Protein AF-A0A968FQS3-F1 (afdb_monomer)

Solvent-accessible surface area (backbone atoms only — not comparable to full-atom values): 6335 Å² total; per-residue (Å²): 134,85,84,68,59,64,70,58,36,50,52,22,45,54,51,17,51,53,25,48,78,69,65,39,38,81,71,17,46,63,32,24,53,50,23,34,72,65,36,76,79,44,29,65,34,27,28,52,46,13,48,37,22,46,79,68,70,37,30,75,61,9,39,57,28,14,51,52,13,38,72,66,32,78,78,45,57,68,31,53,53,52,34,53,51,28,51,51,53,47,52,66,75,44,67,76,79,72,76,80,72,76,75,68,74,77,78,80,86,75,84,79,86,133

Sequence (114 aa):
MIRINPRHAEAHASLGWALVETRRYREALPPLEQLTRLRPENADAYYGLGWVYVELNRFPKAMKRLKQALALDPQHTGARVRLRMAEQKMKENHPPRENILIQTPDPPISESPR

Radius of gyration: 23.76 Å; Cα contacts (8 Å, |Δi|>4): 119; chains: 1; bounding box: 61×41×71 Å

Nearest PDB structures (foldseek):
  5lyn-assembly1_B  TM=9.547E-01  e=1.804E-03  Saccharomyces cerevisiae
  6fdp-assembly1_A  TM=9.486E-01  e=2.009E-03  Homo sapiens
  5lyp-assembly1_A  TM=9.464E-01  e=2.119E-03  Saccharomyces cerevisiae
  9gaw-assembly1_K  TM=8.359E-01  e=2.360E-03  Homo sapiens
  6q6g-assembly1_K  TM=8.247E-01  e=4.742E-03  Homo sapiens

Foldseek 3Di:
DPPLPVVLLVVLVVVLVVCVVVVVLVSSQVSLVVNCVSCVLALVSLLSVLSSCVSVLVLVSSLVSLVSSCVSPVPPVSSVVSNVVSVVSVCVVDDDPPDPPPPPPPDPPPDDDD

Secondary structure (DSSP, 8-state):
-----HHHHHHHHHHHHHHHHTT-HHHHHHHHHHHHHH-TT-HHHHHHHHHHHHHTT-HHHHHHHHHHHHHH-TT-HHHHHHHHHHHHHHHHSS----------PPPP------

pLDDT: mean 84.54, std 17.23, range [35.97, 97.94]

Mean predicted aligned error: 10.24 Å

Structure (mmCIF, N/CA/C/O backbone):
data_AF-A0A968FQS3-F1
#
_entry.id   AF-A0A968FQS3-F1
#
loop_
_atom_site.group_PDB
_atom_site.id
_atom_site.type_symbol
_atom_site.label_atom_id
_atom_site.label_alt_id
_atom_site.label_comp_id
_atom_site.label_asym_id
_atom_site.label_entity_id
_atom_site.label_seq_id
_atom_site.pdbx_PDB_ins_code
_atom_site.Cartn_x
_atom_site.Cartn_y
_atom_site.Cartn_z
_atom_site.occupancy
_atom_site.B_iso_or_equiv
_atom_site.auth_seq_id
_atom_site.auth_comp_id
_atom_site.auth_asym_id
_atom_site.auth_atom_id
_atom_site.pdbx_PDB_model_num
ATOM 1 N N . MET A 1 1 ? 0.414 -23.994 -14.693 1.00 35.97 1 MET A N 1
ATOM 2 C CA . MET A 1 1 ? 1.478 -23.035 -14.315 1.00 35.97 1 MET A CA 1
ATOM 3 C C . MET A 1 1 ? 1.219 -21.709 -15.014 1.00 35.97 1 MET A C 1
ATOM 5 O O . MET A 1 1 ? 1.381 -21.633 -16.225 1.00 35.97 1 MET A O 1
ATOM 9 N N . ILE A 1 2 ? 0.772 -20.680 -14.292 1.00 47.88 2 ILE A N 1
ATOM 10 C CA . ILE A 1 2 ? 0.660 -19.330 -14.862 1.00 47.88 2 ILE A CA 1
ATOM 11 C C . ILE A 1 2 ? 2.078 -18.748 -14.885 1.00 47.88 2 ILE A C 1
ATOM 13 O O . ILE A 1 2 ? 2.663 -18.500 -13.834 1.00 47.88 2 ILE A O 1
ATOM 17 N N . ARG A 1 3 ? 2.662 -18.586 -16.080 1.00 53.47 3 ARG A N 1
ATOM 18 C CA . ARG A 1 3 ? 3.954 -17.906 -16.275 1.00 53.47 3 ARG A CA 1
ATOM 19 C C . ARG A 1 3 ? 3.775 -16.422 -15.964 1.00 53.47 3 ARG A C 1
ATOM 21 O O . ARG A 1 3 ? 3.472 -15.627 -16.847 1.00 53.47 3 ARG A O 1
ATOM 28 N N . ILE A 1 4 ? 3.945 -16.045 -14.703 1.00 58.56 4 ILE A N 1
ATOM 29 C CA . ILE A 1 4 ? 4.023 -14.637 -14.320 1.00 58.56 4 ILE A CA 1
ATOM 30 C C . ILE A 1 4 ? 5.385 -14.122 -14.777 1.00 58.56 4 ILE A C 1
ATOM 32 O O . ILE A 1 4 ? 6.409 -14.550 -14.252 1.00 58.56 4 ILE A O 1
ATOM 36 N N . ASN A 1 5 ? 5.401 -13.227 -15.768 1.00 65.56 5 ASN A N 1
ATOM 37 C CA . ASN A 1 5 ? 6.635 -12.615 -16.247 1.00 65.56 5 ASN A CA 1
ATOM 38 C C . ASN A 1 5 ? 7.181 -11.657 -15.166 1.00 65.56 5 ASN A C 1
ATOM 40 O O . ASN A 1 5 ? 6.548 -10.625 -14.915 1.00 65.56 5 ASN A O 1
ATOM 44 N N . PRO A 1 6 ? 8.327 -11.960 -14.527 1.00 67.56 6 PRO A N 1
ATOM 45 C CA . PRO A 1 6 ? 8.869 -11.155 -13.432 1.00 67.56 6 PRO A CA 1
ATOM 46 C C . PRO A 1 6 ? 9.132 -9.707 -13.831 1.00 67.56 6 PRO A C 1
ATOM 48 O O . PRO A 1 6 ? 8.794 -8.795 -13.081 1.00 67.56 6 PRO A O 1
ATOM 51 N N . ARG A 1 7 ? 9.584 -9.502 -15.074 1.00 75.62 7 ARG A N 1
ATOM 52 C CA . ARG A 1 7 ? 9.892 -8.177 -15.628 1.00 75.62 7 ARG A CA 1
ATOM 53 C C . ARG A 1 7 ? 8.663 -7.271 -15.701 1.00 75.62 7 ARG A C 1
ATOM 55 O O . ARG A 1 7 ? 8.780 -6.056 -15.609 1.00 75.62 7 ARG A O 1
ATOM 62 N N . HIS A 1 8 ? 7.473 -7.855 -15.854 1.00 78.62 8 HIS A N 1
ATOM 63 C CA . HIS A 1 8 ? 6.223 -7.097 -15.887 1.00 78.62 8 HIS A CA 1
ATOM 64 C C . HIS A 1 8 ? 5.824 -6.646 -14.471 1.00 78.62 8 HIS A C 1
ATOM 66 O O . HIS A 1 8 ? 5.410 -5.506 -14.281 1.00 78.62 8 HIS A O 1
ATOM 72 N N . ALA A 1 9 ? 5.993 -7.507 -13.463 1.00 84.31 9 ALA A N 1
ATOM 73 C CA . ALA A 1 9 ? 5.737 -7.133 -12.073 1.00 84.31 9 ALA A CA 1
ATOM 74 C C . ALA A 1 9 ? 6.703 -6.033 -11.602 1.00 84.31 9 ALA A C 1
ATOM 76 O O . ALA A 1 9 ? 6.266 -5.052 -11.010 1.00 84.31 9 ALA A O 1
ATOM 77 N N . GLU A 1 10 ? 7.990 -6.157 -11.925 1.00 87.19 10 GLU A N 1
ATOM 78 C CA . GLU A 1 10 ? 9.013 -5.157 -11.592 1.00 87.19 10 GLU A CA 1
ATOM 79 C C . GLU A 1 10 ? 8.711 -3.792 -12.222 1.00 87.19 10 GLU A C 1
ATOM 81 O O . GLU A 1 10 ? 8.746 -2.784 -11.524 1.00 87.19 10 GLU A O 1
ATOM 86 N N . ALA A 1 11 ? 8.314 -3.752 -13.499 1.00 88.75 11 ALA A N 1
ATOM 87 C CA . ALA A 1 11 ? 7.946 -2.501 -14.165 1.00 88.75 11 ALA A CA 1
ATOM 88 C C . ALA A 1 11 ? 6.757 -1.795 -13.486 1.00 88.75 11 ALA A C 1
ATOM 90 O O . ALA A 1 11 ? 6.800 -0.583 -13.265 1.00 88.75 11 ALA A O 1
ATOM 91 N N . HIS A 1 12 ? 5.713 -2.545 -13.109 1.00 89.81 12 HIS A N 1
ATOM 92 C CA . HIS A 1 12 ? 4.576 -1.990 -12.360 1.00 89.81 12 HIS A CA 1
ATOM 93 C C . HIS A 1 12 ? 4.967 -1.534 -10.958 1.00 89.81 12 HIS A C 1
ATOM 95 O O . HIS A 1 12 ? 4.467 -0.510 -10.499 1.00 89.81 12 HIS A O 1
ATOM 101 N N . ALA A 1 13 ? 5.870 -2.252 -10.288 1.00 89.81 13 ALA A N 1
ATOM 102 C CA . ALA A 1 13 ? 6.390 -1.839 -8.991 1.00 89.81 13 ALA A CA 1
ATOM 103 C C . ALA A 1 13 ? 7.147 -0.514 -9.100 1.00 89.81 13 ALA A C 1
ATOM 105 O O . ALA A 1 13 ? 6.797 0.436 -8.404 1.00 89.81 13 ALA A O 1
ATOM 106 N N . SER A 1 14 ? 8.120 -0.415 -10.009 1.00 92.75 14 SER A N 1
ATOM 107 C CA . SER A 1 14 ? 8.888 0.814 -10.218 1.00 92.75 14 SER A CA 1
ATOM 108 C C . SER A 1 14 ? 7.988 1.994 -10.583 1.00 92.75 14 SER A C 1
ATOM 110 O O . SER A 1 14 ? 8.130 3.067 -10.001 1.00 92.75 14 SER A O 1
ATOM 112 N N . LEU A 1 15 ? 7.021 1.796 -11.486 1.00 92.88 15 LEU A N 1
ATOM 113 C CA . LEU A 1 15 ? 6.079 2.850 -11.865 1.00 92.88 15 LEU A CA 1
ATOM 114 C C . LEU A 1 15 ? 5.183 3.264 -10.692 1.00 92.88 15 LEU A C 1
ATOM 116 O O . LEU A 1 15 ? 5.016 4.454 -10.435 1.00 92.88 15 LEU A O 1
ATOM 120 N N . GLY A 1 16 ? 4.620 2.294 -9.971 1.00 93.56 16 GLY A N 1
ATOM 121 C CA . GLY A 1 16 ? 3.773 2.547 -8.810 1.00 93.56 16 GLY A CA 1
ATOM 122 C C . GLY A 1 16 ? 4.504 3.342 -7.732 1.00 93.56 16 GLY A C 1
ATOM 123 O O . GLY A 1 16 ? 3.988 4.360 -7.277 1.00 93.56 16 GLY A O 1
ATOM 124 N N . TRP A 1 17 ? 5.723 2.931 -7.376 1.00 93.50 17 TRP A N 1
ATOM 125 C CA . TRP A 1 17 ? 6.543 3.622 -6.379 1.00 93.50 17 TRP A CA 1
ATOM 126 C C . TRP A 1 17 ? 6.967 5.019 -6.832 1.00 93.50 17 TRP A C 1
ATOM 128 O O . TRP A 1 17 ? 6.790 5.968 -6.073 1.00 93.50 17 TRP A O 1
ATOM 138 N N . ALA A 1 18 ? 7.400 5.189 -8.083 1.00 95.44 18 ALA A N 1
ATOM 139 C CA . ALA A 1 18 ? 7.738 6.509 -8.617 1.00 95.44 18 ALA A CA 1
ATOM 140 C C . ALA A 1 18 ? 6.532 7.470 -8.602 1.00 95.44 18 ALA A C 1
ATOM 142 O O . ALA A 1 18 ? 6.658 8.655 -8.284 1.00 95.44 18 ALA A O 1
ATOM 143 N N . LEU A 1 19 ? 5.330 6.970 -8.906 1.00 95.31 19 LEU A N 1
ATOM 144 C CA . LEU A 1 19 ? 4.100 7.763 -8.830 1.00 95.31 19 LEU A CA 1
ATOM 145 C C . LEU A 1 19 ? 3.730 8.118 -7.385 1.00 95.31 19 LEU A C 1
ATOM 147 O O . LEU A 1 19 ? 3.239 9.216 -7.133 1.00 95.31 19 LEU A O 1
ATOM 151 N N . VAL A 1 20 ? 3.996 7.230 -6.428 1.00 93.50 20 VAL A N 1
ATOM 152 C CA . VAL A 1 20 ? 3.835 7.523 -4.997 1.00 93.50 20 VAL A CA 1
ATOM 153 C C . VAL A 1 20 ? 4.813 8.605 -4.538 1.00 93.50 20 VAL A C 1
ATOM 155 O O . VAL A 1 20 ? 4.387 9.567 -3.901 1.00 93.50 20 VAL A O 1
ATOM 158 N N . GLU A 1 21 ? 6.092 8.495 -4.895 1.00 93.19 21 GLU A N 1
ATOM 159 C CA . GLU A 1 21 ? 7.132 9.472 -4.537 1.00 93.19 21 GLU A CA 1
ATOM 160 C C . GLU A 1 21 ? 6.856 10.856 -5.136 1.00 93.19 21 GLU A C 1
ATOM 162 O O . GLU A 1 21 ? 7.047 11.880 -4.480 1.00 93.19 21 GLU A O 1
ATOM 167 N N . THR A 1 22 ? 6.306 10.892 -6.351 1.00 95.50 22 THR A N 1
ATOM 168 C CA . THR A 1 22 ? 5.863 12.130 -7.015 1.00 95.50 22 THR A CA 1
ATOM 169 C C . THR A 1 22 ? 4.466 12.591 -6.585 1.00 95.50 22 THR A C 1
ATOM 171 O O . THR A 1 22 ? 3.921 13.531 -7.163 1.00 95.50 22 THR A O 1
ATOM 174 N N . ARG A 1 23 ? 3.873 11.961 -5.559 1.00 94.81 23 ARG A N 1
ATOM 175 C CA . ARG A 1 23 ? 2.542 12.267 -4.996 1.00 94.81 23 ARG A CA 1
ATOM 176 C C . ARG A 1 23 ? 1.381 12.162 -5.992 1.00 94.81 23 ARG A C 1
ATOM 178 O O . ARG A 1 23 ? 0.281 12.664 -5.750 1.00 94.81 23 ARG A O 1
ATOM 185 N N . ARG A 1 24 ? 1.577 11.454 -7.102 1.00 96.62 24 ARG A N 1
ATOM 186 C CA . ARG A 1 24 ? 0.568 11.167 -8.134 1.00 96.62 24 ARG A CA 1
ATOM 187 C C . ARG A 1 24 ? -0.273 9.956 -7.735 1.00 96.62 24 ARG A C 1
ATOM 189 O O . ARG A 1 24 ? -0.382 8.959 -8.445 1.00 96.62 24 ARG A O 1
ATOM 196 N N . TYR A 1 25 ? -0.906 10.043 -6.569 1.00 95.12 25 TYR A N 1
ATOM 197 C CA . TYR A 1 25 ? -1.543 8.908 -5.897 1.00 95.12 25 TYR A CA 1
ATOM 198 C C . TYR A 1 25 ? -2.675 8.253 -6.701 1.00 95.12 25 TYR A C 1
ATOM 200 O O . TYR A 1 25 ? -2.814 7.033 -6.696 1.00 95.12 25 TYR A O 1
ATOM 208 N N . ARG A 1 26 ? -3.483 9.033 -7.432 1.00 95.00 26 ARG A N 1
ATOM 209 C CA . ARG A 1 26 ? -4.548 8.464 -8.282 1.00 95.00 26 ARG A CA 1
ATOM 210 C C . ARG A 1 26 ? -3.984 7.611 -9.416 1.00 95.00 26 ARG A C 1
ATOM 212 O O . ARG A 1 26 ? -4.570 6.589 -9.753 1.00 95.00 26 ARG A O 1
ATOM 219 N N . GLU A 1 27 ? -2.851 8.023 -9.969 1.00 95.00 27 GLU A N 1
ATOM 220 C CA . GLU A 1 27 ? -2.180 7.339 -11.075 1.00 95.00 27 GLU A CA 1
ATOM 221 C C . GLU A 1 27 ? -1.342 6.157 -10.583 1.00 95.00 27 GLU A C 1
ATOM 223 O O . GLU A 1 27 ? -1.132 5.209 -11.331 1.00 95.00 27 GLU A O 1
ATOM 228 N N . ALA A 1 28 ? -0.924 6.169 -9.314 1.00 96.25 28 ALA A N 1
ATOM 229 C CA . ALA A 1 28 ? -0.248 5.045 -8.672 1.00 96.25 28 ALA A CA 1
ATOM 230 C C . ALA A 1 28 ? -1.171 3.835 -8.426 1.00 96.25 28 ALA A C 1
ATOM 232 O O . ALA A 1 28 ? -0.684 2.715 -8.280 1.00 96.25 28 ALA A O 1
ATOM 233 N N . LEU A 1 29 ? -2.498 4.027 -8.386 1.00 95.38 29 LEU A N 1
ATOM 234 C CA . LEU A 1 29 ? -3.450 2.943 -8.116 1.00 95.38 29 LEU A CA 1
ATOM 235 C C . LEU A 1 29 ? -3.397 1.817 -9.168 1.00 95.38 29 LEU A C 1
ATOM 237 O O . LEU A 1 29 ? -3.148 0.682 -8.764 1.00 95.38 29 LEU A O 1
ATOM 241 N N . PRO A 1 30 ? -3.576 2.067 -10.485 1.00 95.50 30 PRO A N 1
ATOM 242 C CA . PRO A 1 30 ? -3.534 1.006 -11.493 1.00 95.50 30 PRO A CA 1
ATOM 243 C C . PRO A 1 30 ? -2.260 0.138 -11.490 1.00 95.50 30 PRO A C 1
ATOM 245 O O . PRO A 1 30 ? -2.403 -1.087 -11.468 1.00 95.50 30 PRO A O 1
ATOM 248 N N . PRO A 1 31 ? -1.027 0.694 -11.479 1.00 93.69 31 PRO A N 1
ATOM 249 C CA . PRO A 1 31 ? 0.181 -0.131 -11.482 1.00 93.69 31 PRO A CA 1
ATOM 250 C C . PRO A 1 31 ? 0.336 -0.941 -10.191 1.00 93.69 31 PRO A C 1
ATOM 252 O O . PRO A 1 31 ? 0.687 -2.118 -10.247 1.00 93.69 31 PRO A O 1
ATOM 255 N N . LEU A 1 32 ? -0.003 -0.377 -9.027 1.00 94.75 32 LEU A N 1
ATOM 256 C CA . LEU A 1 32 ? 0.046 -1.120 -7.764 1.00 94.75 32 LEU A CA 1
ATOM 257 C C . LEU A 1 32 ? -1.041 -2.206 -7.684 1.00 94.75 32 LEU A C 1
ATOM 259 O O . LEU A 1 32 ? -0.790 -3.297 -7.173 1.00 94.75 32 LEU A O 1
ATOM 263 N N . GLU A 1 33 ? -2.237 -1.967 -8.230 1.00 95.00 33 GLU A N 1
ATOM 264 C CA . GLU A 1 33 ? -3.281 -2.994 -8.332 1.00 95.00 33 GLU A CA 1
ATOM 265 C C . GLU A 1 33 ? -2.835 -4.137 -9.244 1.00 95.00 33 GLU A C 1
ATOM 267 O O . GLU A 1 33 ? -2.985 -5.309 -8.884 1.00 95.00 33 GLU A O 1
ATOM 272 N N . GLN A 1 34 ? -2.227 -3.816 -10.386 1.00 93.44 34 GLN A N 1
ATOM 273 C CA . GLN A 1 34 ? -1.678 -4.825 -11.283 1.00 93.44 34 GLN A CA 1
ATOM 274 C C . GLN A 1 34 ? -0.530 -5.597 -10.626 1.00 93.44 34 GLN A C 1
ATOM 276 O O . GLN A 1 34 ? -0.476 -6.823 -10.746 1.00 93.44 34 GLN A O 1
ATOM 281 N N . LEU A 1 35 ? 0.327 -4.921 -9.856 1.00 92.50 35 LEU A N 1
ATOM 282 C CA . LEU A 1 35 ? 1.365 -5.573 -9.066 1.00 92.50 35 LEU A CA 1
ATOM 283 C C . LEU A 1 35 ? 0.773 -6.590 -8.084 1.00 92.50 35 LEU A C 1
ATOM 285 O O . LEU A 1 35 ? 1.255 -7.717 -8.049 1.00 92.50 35 LEU A O 1
ATOM 289 N N . THR A 1 36 ? -0.306 -6.266 -7.362 1.00 93.38 36 THR A N 1
ATOM 290 C CA . THR A 1 36 ? -0.944 -7.251 -6.461 1.00 93.38 36 THR A CA 1
ATOM 291 C C . THR A 1 36 ? -1.551 -8.449 -7.194 1.00 93.38 36 THR A C 1
ATOM 293 O O . THR A 1 36 ? -1.605 -9.540 -6.635 1.00 93.38 36 THR A O 1
ATOM 296 N N . ARG A 1 37 ? -1.975 -8.294 -8.457 1.00 91.94 37 ARG A N 1
ATOM 297 C CA . ARG A 1 37 ? -2.466 -9.419 -9.277 1.00 91.94 37 ARG A CA 1
ATOM 298 C C . ARG A 1 37 ? -1.326 -10.303 -9.773 1.00 91.94 37 ARG A C 1
ATOM 300 O O . ARG A 1 37 ? -1.470 -11.519 -9.826 1.00 91.94 37 ARG A O 1
ATOM 307 N N . LEU A 1 38 ? -0.201 -9.692 -10.143 1.00 90.19 38 LEU A N 1
ATOM 308 C CA . LEU A 1 38 ? 0.998 -10.398 -10.598 1.00 90.19 38 LEU A CA 1
ATOM 309 C C . LEU A 1 38 ? 1.772 -11.025 -9.431 1.00 90.19 38 LEU A C 1
ATOM 311 O O . LEU A 1 38 ? 2.455 -12.030 -9.601 1.00 90.19 38 LEU A O 1
ATOM 315 N N . ARG A 1 39 ? 1.702 -10.430 -8.243 1.00 91.06 39 ARG A N 1
ATOM 316 C CA . ARG A 1 39 ? 2.418 -10.861 -7.041 1.00 91.06 39 ARG A CA 1
ATOM 317 C C . ARG A 1 39 ? 1.463 -10.848 -5.842 1.00 91.06 39 ARG A C 1
ATOM 319 O O . ARG A 1 39 ? 1.576 -9.976 -4.983 1.00 91.06 39 ARG A O 1
ATOM 326 N N . PRO A 1 40 ? 0.530 -11.813 -5.765 1.00 92.31 40 PRO A N 1
ATOM 327 C CA . PRO A 1 40 ? -0.472 -11.853 -4.700 1.00 92.31 40 PRO A CA 1
ATOM 328 C C . PRO A 1 40 ? 0.111 -12.105 -3.305 1.00 92.31 40 PRO A C 1
ATOM 330 O O . PRO A 1 40 ? -0.576 -11.835 -2.326 1.00 92.31 40 PRO A O 1
ATOM 333 N N . GLU A 1 41 ? 1.357 -12.576 -3.215 1.00 93.62 41 GLU A N 1
ATOM 334 C CA . GLU A 1 41 ? 2.090 -12.844 -1.968 1.00 93.62 41 GLU A CA 1
ATOM 335 C C . GLU A 1 41 ? 3.088 -11.729 -1.607 1.00 93.62 41 GLU A C 1
ATOM 337 O O . GLU A 1 41 ? 3.820 -11.834 -0.629 1.00 93.62 41 GLU A O 1
ATOM 342 N N . ASN A 1 42 ? 3.138 -10.638 -2.380 1.00 92.69 42 ASN A N 1
ATOM 343 C CA . ASN A 1 42 ? 4.045 -9.528 -2.106 1.00 92.69 42 ASN A CA 1
ATOM 344 C C . ASN A 1 42 ? 3.399 -8.531 -1.129 1.00 92.69 42 ASN A C 1
ATOM 346 O O . ASN A 1 42 ? 2.493 -7.782 -1.504 1.00 92.69 42 ASN A O 1
ATOM 350 N N . ALA A 1 43 ? 3.889 -8.504 0.113 1.00 95.81 43 ALA A N 1
ATOM 351 C CA . ALA A 1 43 ? 3.412 -7.600 1.158 1.00 95.81 43 ALA A CA 1
ATOM 352 C C . ALA A 1 43 ? 3.599 -6.111 0.798 1.00 95.81 43 ALA A C 1
ATOM 354 O O . ALA A 1 43 ? 2.677 -5.316 1.012 1.00 95.81 43 ALA A O 1
ATOM 355 N N . ASP A 1 44 ? 4.728 -5.744 0.180 1.00 94.31 44 ASP A N 1
ATOM 356 C CA . ASP A 1 44 ? 5.040 -4.366 -0.230 1.00 94.31 44 ASP A CA 1
ATOM 357 C C . ASP A 1 44 ? 4.025 -3.818 -1.240 1.00 94.31 44 ASP A C 1
ATOM 359 O O . ASP A 1 44 ? 3.668 -2.640 -1.198 1.00 94.31 44 ASP A O 1
ATOM 363 N N . ALA A 1 45 ? 3.500 -4.668 -2.126 1.00 94.50 45 ALA A N 1
ATOM 364 C CA . ALA A 1 45 ? 2.481 -4.278 -3.099 1.00 94.50 45 ALA A CA 1
ATOM 365 C C . ALA A 1 45 ? 1.175 -3.843 -2.412 1.00 94.50 45 ALA A C 1
ATOM 367 O O . ALA A 1 45 ? 0.593 -2.802 -2.740 1.00 94.50 45 ALA A O 1
ATOM 368 N N . TYR A 1 46 ? 0.727 -4.604 -1.409 1.00 97.69 46 TYR A N 1
ATOM 369 C CA . TYR A 1 46 ? -0.444 -4.233 -0.611 1.00 97.69 46 TYR A CA 1
ATOM 370 C C . TYR A 1 46 ? -0.169 -3.028 0.290 1.00 97.69 46 TYR A C 1
ATOM 372 O O . TYR A 1 46 ? -1.059 -2.194 0.476 1.00 97.69 46 TYR A O 1
ATOM 380 N N . TYR A 1 47 ? 1.050 -2.900 0.816 1.00 97.69 47 TYR A N 1
ATOM 381 C CA . TYR A 1 47 ? 1.484 -1.725 1.568 1.00 97.69 47 TYR A CA 1
ATOM 382 C C . TYR A 1 47 ? 1.473 -0.456 0.706 1.00 97.69 47 TYR A C 1
ATOM 384 O O . TYR A 1 47 ? 0.954 0.568 1.157 1.00 97.69 47 TYR A O 1
ATOM 392 N N . GLY A 1 48 ? 1.955 -0.526 -0.538 1.00 95.81 48 GLY A N 1
ATOM 393 C CA . GLY A 1 48 ? 1.903 0.566 -1.511 1.00 95.81 48 GLY A CA 1
ATOM 394 C C . GLY A 1 48 ? 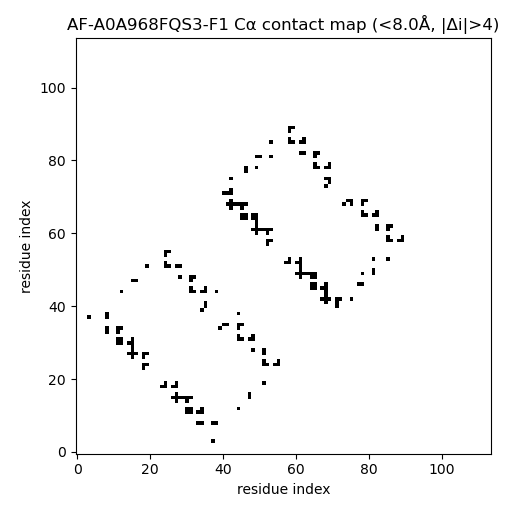0.468 1.010 -1.794 1.00 95.81 48 GLY A C 1
ATOM 395 O O . GLY A 1 48 ? 0.154 2.195 -1.673 1.00 95.81 48 GLY A O 1
ATOM 396 N N . LEU A 1 49 ? -0.448 0.070 -2.068 1.00 97.06 49 LEU A N 1
ATOM 397 C CA . LEU A 1 49 ? -1.877 0.396 -2.204 1.00 97.06 49 LEU A CA 1
ATOM 398 C C . LEU A 1 49 ? -2.449 1.014 -0.927 1.00 97.06 49 LEU A C 1
ATOM 400 O O . LEU A 1 49 ? -3.201 1.986 -0.983 1.00 97.06 49 LEU A O 1
ATOM 404 N N . GLY A 1 50 ? -2.098 0.446 0.226 1.00 97.25 50 GLY A N 1
ATOM 405 C CA . GLY A 1 50 ? -2.482 0.949 1.536 1.00 97.25 50 GLY A CA 1
ATOM 406 C C . GLY A 1 50 ? -2.087 2.408 1.730 1.00 97.25 50 GLY A C 1
ATOM 407 O O . GLY A 1 50 ? -2.929 3.220 2.104 1.00 97.25 50 GLY A O 1
ATOM 408 N N . TRP A 1 51 ? -0.840 2.747 1.406 1.00 96.56 51 TRP A N 1
ATOM 409 C CA . TRP A 1 51 ? -0.329 4.116 1.439 1.00 96.56 51 TRP A CA 1
ATOM 410 C C . TRP A 1 51 ? -1.121 5.048 0.546 1.00 96.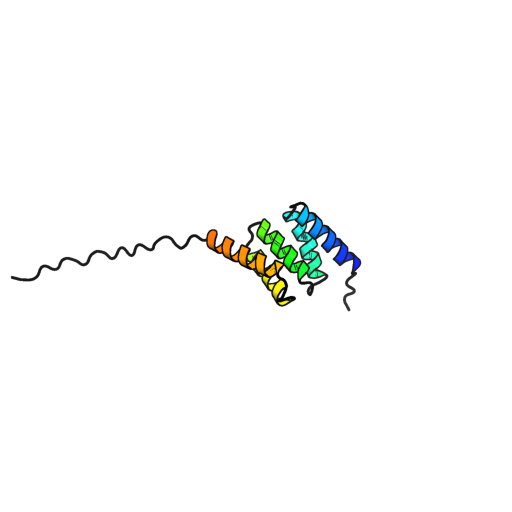56 51 TRP A C 1
ATOM 41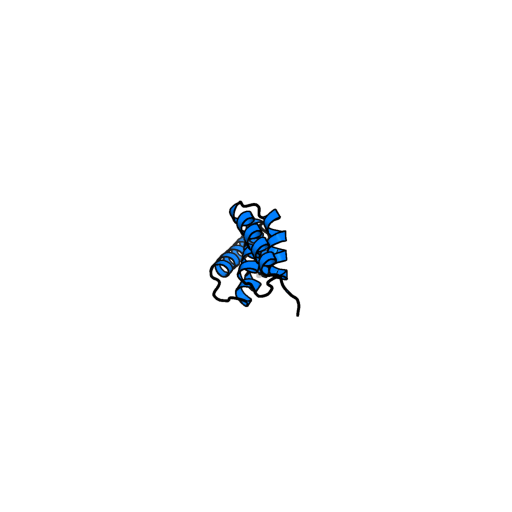2 O O . TRP A 1 51 ? -1.652 6.047 1.021 1.00 96.56 51 TRP A O 1
ATOM 422 N N . VAL A 1 52 ? -1.248 4.694 -0.729 1.00 97.19 52 VAL A N 1
ATOM 423 C CA . VAL A 1 52 ? -1.959 5.508 -1.711 1.00 97.19 52 VAL A CA 1
ATOM 424 C C . VAL A 1 52 ? -3.385 5.789 -1.245 1.00 97.19 52 VAL A C 1
ATOM 426 O O . VAL A 1 52 ? -3.867 6.913 -1.352 1.00 97.19 52 VAL A O 1
ATOM 429 N N . TYR A 1 53 ? -4.063 4.800 -0.661 1.00 97.06 53 TYR A N 1
ATOM 430 C CA . TYR A 1 53 ? -5.393 5.011 -0.101 1.00 97.06 53 TYR A CA 1
ATOM 431 C C . TYR A 1 53 ? -5.409 5.911 1.144 1.00 97.06 53 TYR A C 1
ATOM 433 O O . TYR A 1 53 ? -6.392 6.634 1.305 1.00 97.06 53 TYR A O 1
ATOM 441 N N . VAL A 1 54 ? -4.373 5.903 1.995 1.00 95.00 54 VAL A N 1
ATOM 442 C CA . VAL A 1 54 ? -4.239 6.871 3.106 1.00 95.00 54 VAL A CA 1
ATOM 443 C C . VAL A 1 54 ? -4.135 8.289 2.556 1.00 95.00 54 VAL A C 1
ATOM 445 O O . VAL A 1 54 ? -4.903 9.151 2.970 1.00 95.00 54 VAL A O 1
ATOM 448 N N . GLU A 1 55 ? -3.262 8.513 1.576 1.00 94.75 55 GLU A N 1
ATOM 449 C CA . GLU A 1 55 ? -3.043 9.836 0.970 1.00 94.75 55 GLU A CA 1
ATOM 450 C C . GLU A 1 55 ? -4.282 10.351 0.221 1.00 94.75 55 GLU A C 1
ATOM 452 O O . GLU A 1 55 ? -4.542 11.549 0.154 1.00 94.75 55 GLU A O 1
ATOM 457 N N . LEU A 1 56 ? -5.099 9.437 -0.310 1.00 94.44 56 LEU A N 1
ATOM 458 C CA . LEU A 1 56 ? -6.387 9.752 -0.932 1.00 94.44 56 LEU A CA 1
ATOM 459 C C . LEU A 1 56 ? -7.545 9.878 0.077 1.00 94.44 56 LEU A C 1
ATOM 461 O O . LEU A 1 56 ? -8.699 9.952 -0.351 1.00 94.44 56 LEU A O 1
ATOM 465 N N . ASN A 1 57 ? -7.275 9.859 1.389 1.00 94.06 57 ASN A N 1
ATOM 466 C CA . ASN A 1 57 ? -8.267 9.881 2.475 1.00 94.06 57 ASN A CA 1
ATOM 467 C C . ASN A 1 57 ? -9.314 8.750 2.404 1.00 94.06 57 ASN A C 1
ATOM 469 O O . ASN A 1 57 ? -10.421 8.847 2.934 1.00 94.06 57 ASN A O 1
ATOM 473 N N . ARG A 1 58 ? -8.982 7.632 1.751 1.00 95.06 58 ARG A N 1
ATOM 474 C CA . ARG A 1 58 ? -9.842 6.444 1.618 1.00 95.06 58 ARG A CA 1
ATOM 475 C C . ARG A 1 58 ? -9.503 5.424 2.703 1.00 95.06 58 ARG A C 1
ATOM 477 O O . ARG A 1 58 ? -9.164 4.276 2.404 1.00 95.06 58 ARG A O 1
ATOM 484 N N . PHE A 1 59 ? -9.621 5.838 3.964 1.00 94.06 59 PHE A N 1
ATOM 485 C CA . PHE A 1 59 ? -9.178 5.063 5.130 1.00 94.06 59 PHE A CA 1
ATOM 486 C C . PHE A 1 59 ? -9.724 3.623 5.190 1.00 94.06 59 PHE A C 1
ATOM 488 O O . PHE A 1 59 ? -8.918 2.717 5.396 1.00 94.06 59 PHE A O 1
ATOM 495 N N . PRO A 1 60 ? -11.011 3.332 4.897 1.00 94.12 60 PRO A N 1
ATOM 496 C CA . PRO A 1 60 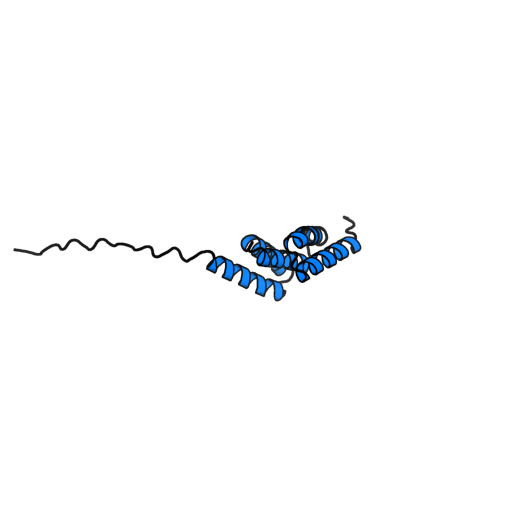? -11.503 1.949 4.918 1.00 94.12 60 PRO A CA 1
ATOM 497 C C . PRO A 1 60 ? -10.786 1.032 3.914 1.00 94.12 60 PRO A C 1
ATOM 499 O O . PRO A 1 60 ? -10.463 -0.119 4.216 1.00 94.12 60 PRO A O 1
ATOM 502 N N . LYS A 1 61 ? -10.488 1.550 2.713 1.00 94.94 61 LYS A N 1
ATOM 503 C CA . LYS A 1 61 ? -9.744 0.808 1.685 1.00 94.94 61 LYS A CA 1
ATOM 504 C C . LYS A 1 61 ? -8.276 0.661 2.074 1.00 94.94 61 LYS A C 1
ATOM 506 O O . LYS A 1 61 ? -7.732 -0.432 1.920 1.00 94.94 61 LYS A O 1
ATOM 511 N N . ALA A 1 62 ? -7.671 1.716 2.624 1.00 96.75 62 ALA A N 1
ATOM 512 C CA . ALA A 1 62 ? -6.305 1.681 3.136 1.00 96.75 62 ALA A CA 1
ATOM 513 C C . ALA A 1 62 ? -6.135 0.583 4.186 1.00 96.75 62 ALA A C 1
ATOM 515 O O . ALA A 1 62 ? -5.300 -0.302 4.018 1.00 96.75 62 ALA A O 1
ATOM 516 N N . MET A 1 63 ? -6.991 0.574 5.212 1.00 97.12 63 MET A N 1
ATOM 517 C CA . MET A 1 63 ? -6.955 -0.421 6.282 1.00 97.12 63 MET A CA 1
ATOM 518 C C . MET A 1 63 ? -7.066 -1.846 5.739 1.00 97.12 63 MET A C 1
ATOM 520 O O . MET A 1 63 ? -6.306 -2.715 6.157 1.00 97.12 63 MET A O 1
ATOM 524 N N . LYS A 1 64 ? -7.967 -2.093 4.776 1.00 97.50 64 LYS A N 1
ATOM 525 C CA . LYS A 1 64 ? -8.102 -3.416 4.150 1.00 97.50 64 LYS A CA 1
ATOM 526 C C . LYS A 1 64 ? -6.791 -3.869 3.504 1.00 97.50 64 LYS A C 1
ATOM 528 O O . LYS A 1 64 ? -6.371 -4.997 3.735 1.00 97.50 64 LYS A O 1
ATOM 533 N N . ARG A 1 65 ? -6.133 -3.004 2.725 1.00 97.56 65 ARG A N 1
ATOM 534 C CA . ARG A 1 65 ? -4.870 -3.347 2.045 1.00 97.56 65 ARG A CA 1
ATOM 535 C C . ARG A 1 65 ? -3.702 -3.481 3.020 1.00 97.56 65 ARG A C 1
ATOM 537 O O . ARG A 1 65 ? -2.944 -4.435 2.922 1.00 97.56 65 ARG A O 1
ATOM 544 N N . LEU A 1 66 ? -3.609 -2.611 4.022 1.00 97.81 66 LEU A N 1
ATOM 545 C CA . LEU A 1 66 ? -2.561 -2.677 5.046 1.00 97.81 66 LEU A CA 1
ATOM 546 C C . LEU A 1 66 ? -2.681 -3.935 5.916 1.00 97.81 66 LEU A C 1
ATOM 548 O O . LEU A 1 66 ? -1.670 -4.544 6.248 1.00 97.81 66 LEU A O 1
ATOM 552 N N . LYS A 1 67 ? -3.906 -4.380 6.222 1.00 97.94 67 LYS A N 1
ATOM 553 C CA . LYS A 1 67 ? -4.138 -5.669 6.892 1.00 97.94 67 LYS A CA 1
ATOM 554 C C . LYS A 1 67 ? -3.720 -6.857 6.024 1.00 97.94 67 LYS A C 1
ATOM 556 O O . LYS A 1 67 ? -3.185 -7.814 6.563 1.00 97.94 67 LYS A O 1
ATOM 561 N N . GLN A 1 68 ? -3.914 -6.794 4.702 1.00 97.19 68 GLN A N 1
ATOM 562 C CA . GLN A 1 68 ? -3.391 -7.822 3.790 1.00 97.19 68 GLN A CA 1
ATOM 563 C C . GLN A 1 68 ? -1.858 -7.846 3.787 1.00 97.19 68 GLN A C 1
ATOM 565 O O . GLN A 1 68 ? -1.280 -8.923 3.865 1.00 97.19 68 GLN A O 1
ATOM 570 N N . ALA A 1 69 ? -1.206 -6.678 3.771 1.00 97.69 69 ALA A N 1
ATOM 571 C CA . ALA A 1 69 ? 0.250 -6.594 3.884 1.00 97.69 69 ALA A CA 1
ATOM 572 C C . ALA A 1 69 ? 0.751 -7.238 5.188 1.00 97.69 69 ALA A C 1
ATOM 574 O O . ALA A 1 69 ? 1.656 -8.058 5.144 1.00 97.69 69 ALA A O 1
ATOM 575 N N . LEU A 1 70 ? 0.107 -6.943 6.323 1.00 97.69 70 LEU A N 1
ATOM 576 C CA . LEU A 1 70 ? 0.456 -7.522 7.628 1.00 97.69 70 LEU A CA 1
ATOM 577 C C . LEU A 1 70 ? 0.105 -9.009 7.769 1.00 97.69 70 LEU A C 1
ATOM 579 O O . LEU A 1 70 ? 0.688 -9.693 8.601 1.00 97.69 70 LEU A O 1
ATOM 583 N N . ALA A 1 71 ? -0.852 -9.516 6.992 1.00 97.75 71 ALA A N 1
ATOM 584 C CA . ALA A 1 71 ? -1.143 -10.945 6.949 1.00 97.75 71 ALA A CA 1
ATOM 585 C C . ALA A 1 71 ? -0.045 -11.729 6.210 1.00 97.75 71 ALA A C 1
ATOM 587 O O . ALA A 1 71 ? 0.197 -12.884 6.543 1.00 97.75 71 ALA A O 1
ATOM 588 N N . LEU A 1 72 ? 0.605 -11.100 5.224 1.00 96.81 72 LEU A N 1
ATOM 589 C CA . LEU A 1 72 ? 1.720 -11.677 4.467 1.00 96.81 72 LEU A CA 1
ATOM 590 C C . LEU A 1 72 ? 3.062 -11.478 5.180 1.00 96.81 72 LEU A C 1
ATOM 592 O O . LEU A 1 72 ? 3.861 -12.404 5.253 1.00 96.81 72 LEU A O 1
ATOM 596 N N . ASP A 1 73 ? 3.287 -10.286 5.731 1.00 97.38 73 ASP A N 1
ATOM 597 C CA . ASP A 1 73 ? 4.437 -9.958 6.568 1.00 97.38 73 ASP A CA 1
ATOM 598 C C . ASP A 1 73 ? 3.980 -9.248 7.857 1.00 97.38 73 ASP A C 1
ATOM 600 O O . ASP A 1 73 ? 3.833 -8.018 7.893 1.00 97.38 73 ASP A O 1
ATOM 604 N N . PRO A 1 74 ? 3.788 -10.002 8.954 1.00 96.62 74 PRO A N 1
ATOM 605 C CA . PRO A 1 74 ? 3.419 -9.442 10.253 1.00 96.62 74 PRO A CA 1
ATOM 606 C C . PRO A 1 74 ? 4.440 -8.454 10.833 1.00 96.62 74 PRO A C 1
ATOM 608 O O . PRO A 1 74 ? 4.089 -7.649 11.703 1.00 96.62 74 PRO A O 1
ATOM 611 N N . GLN A 1 75 ? 5.696 -8.492 10.374 1.00 96.31 75 GLN A N 1
ATOM 612 C CA . GLN A 1 75 ? 6.764 -7.605 10.837 1.00 96.31 75 GLN A CA 1
ATOM 613 C C . GLN A 1 75 ? 6.889 -6.327 9.999 1.00 96.31 75 GLN A C 1
ATOM 615 O O . GLN A 1 75 ? 7.694 -5.448 10.338 1.00 96.31 75 GLN A O 1
ATOM 620 N N . HIS A 1 76 ? 6.042 -6.154 8.978 1.00 96.62 76 HIS A N 1
ATOM 621 C CA . HIS A 1 76 ? 6.056 -4.985 8.110 1.00 96.62 76 HIS A CA 1
ATOM 622 C C . HIS A 1 76 ? 5.711 -3.703 8.887 1.00 96.62 76 HIS A C 1
ATOM 624 O O . HIS A 1 76 ? 4.560 -3.270 9.022 1.00 96.62 76 HIS A O 1
ATOM 630 N N . THR A 1 77 ? 6.748 -3.024 9.375 1.00 96.06 77 THR A N 1
ATOM 631 C CA . THR A 1 77 ? 6.590 -1.881 10.283 1.00 96.06 77 THR A CA 1
ATOM 632 C C . THR A 1 77 ? 5.911 -0.696 9.598 1.00 96.06 77 THR A C 1
ATOM 634 O O . THR A 1 77 ? 5.011 -0.095 10.188 1.00 96.06 77 THR A O 1
ATOM 637 N N . GLY A 1 78 ? 6.242 -0.426 8.331 1.00 94.81 78 GLY A N 1
ATOM 638 C CA . GLY A 1 78 ? 5.555 0.589 7.526 1.00 94.81 78 GLY A CA 1
ATOM 639 C C . GLY A 1 78 ? 4.041 0.359 7.437 1.00 94.81 78 GLY A C 1
ATOM 640 O O . GLY A 1 78 ? 3.262 1.285 7.677 1.00 94.81 78 GLY A O 1
ATOM 641 N N . ALA A 1 79 ? 3.604 -0.874 7.154 1.00 96.44 79 ALA A N 1
ATOM 642 C CA . ALA A 1 79 ? 2.186 -1.205 7.062 1.00 96.44 79 ALA A CA 1
ATOM 643 C C . ALA A 1 79 ? 1.462 -1.019 8.403 1.00 96.44 79 ALA A C 1
ATOM 645 O O . ALA A 1 79 ? 0.375 -0.440 8.443 1.00 96.44 79 ALA A O 1
ATOM 646 N N . ARG A 1 80 ? 2.095 -1.417 9.512 1.00 97.38 80 ARG A N 1
ATOM 647 C CA . ARG A 1 80 ? 1.560 -1.227 10.869 1.00 97.38 80 ARG A CA 1
ATOM 648 C C . ARG A 1 80 ? 1.416 0.247 11.249 1.00 97.38 80 ARG A C 1
ATOM 650 O O . ARG A 1 80 ? 0.389 0.629 11.807 1.00 97.38 80 ARG A O 1
ATOM 657 N N . VAL A 1 81 ? 2.413 1.078 10.938 1.00 97.31 81 VAL A N 1
ATOM 658 C CA . VAL A 1 81 ? 2.358 2.529 11.197 1.00 97.31 81 VAL A CA 1
ATOM 659 C C . VAL A 1 81 ? 1.226 3.171 10.399 1.00 97.31 81 VAL A C 1
ATOM 661 O O . VAL A 1 81 ? 0.397 3.882 10.967 1.00 97.31 81 VAL A O 1
ATOM 664 N N . ARG A 1 82 ? 1.126 2.861 9.102 1.00 95.62 82 ARG A N 1
ATOM 665 C CA . ARG A 1 82 ? 0.057 3.401 8.251 1.00 95.62 82 ARG A CA 1
ATOM 666 C C . ARG A 1 82 ? -1.327 2.906 8.642 1.00 95.62 82 ARG A C 1
ATOM 668 O O . ARG A 1 82 ? -2.285 3.660 8.511 1.00 95.62 82 ARG A O 1
ATOM 675 N N . LEU A 1 83 ? -1.447 1.673 9.138 1.00 96.81 83 LEU A N 1
ATOM 676 C CA . LEU A 1 83 ? -2.727 1.137 9.597 1.00 96.81 83 LEU A CA 1
ATOM 677 C C . LEU A 1 83 ? -3.233 1.933 10.801 1.00 96.81 83 LEU A C 1
ATOM 679 O O . LEU A 1 83 ? -4.364 2.410 10.777 1.00 96.81 83 LEU A O 1
ATOM 683 N N . ARG A 1 84 ? -2.364 2.161 11.794 1.00 95.75 84 ARG A N 1
ATOM 684 C CA . ARG A 1 84 ? -2.685 2.992 12.965 1.00 95.75 84 ARG A CA 1
ATOM 685 C C . ARG A 1 84 ? -3.050 4.420 12.566 1.00 95.75 84 ARG A C 1
ATOM 687 O O . ARG A 1 84 ? -4.008 4.973 13.094 1.00 95.75 84 ARG A O 1
ATOM 694 N N . MET A 1 85 ? -2.320 5.006 11.615 1.00 93.81 85 MET A N 1
ATOM 695 C CA . MET A 1 85 ? -2.631 6.340 11.093 1.00 93.81 85 MET A CA 1
ATOM 696 C C . MET A 1 85 ? -4.016 6.382 10.432 1.00 93.81 85 MET A C 1
ATOM 698 O O . MET A 1 85 ? -4.794 7.297 10.692 1.00 93.81 85 MET A O 1
ATOM 702 N N . ALA A 1 86 ? -4.348 5.380 9.612 1.00 93.94 86 ALA A N 1
ATOM 703 C CA . ALA A 1 86 ? -5.657 5.279 8.972 1.00 93.94 86 ALA A CA 1
ATOM 704 C C . ALA A 1 86 ? -6.792 5.110 9.997 1.00 93.94 86 ALA A C 1
ATOM 706 O O . ALA A 1 86 ? -7.852 5.711 9.834 1.00 93.94 86 ALA A O 1
ATOM 707 N N . GLU A 1 87 ? -6.569 4.335 11.062 1.00 93.00 87 GLU A N 1
ATOM 708 C CA . GLU A 1 87 ? -7.523 4.151 12.165 1.00 93.0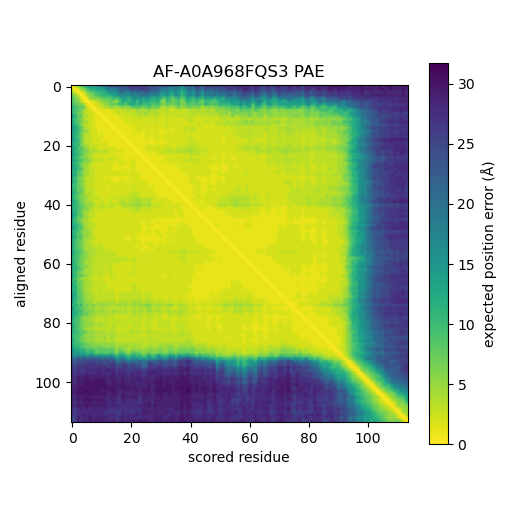0 87 GLU A CA 1
ATOM 709 C C . GLU A 1 87 ? -7.759 5.448 12.945 1.00 93.00 87 GLU A C 1
ATOM 711 O O . GLU A 1 87 ? -8.910 5.812 13.190 1.00 93.00 87 GLU A O 1
ATOM 716 N N . GLN A 1 88 ? -6.690 6.177 13.281 1.00 92.25 88 GLN A N 1
ATOM 717 C CA . GLN A 1 88 ? -6.789 7.476 13.953 1.00 92.25 88 GLN A CA 1
ATOM 718 C C . GLN A 1 88 ? -7.560 8.482 13.102 1.00 92.25 88 GLN A C 1
ATOM 720 O O . GLN A 1 88 ? -8.535 9.060 13.573 1.00 92.25 88 GLN A O 1
ATOM 725 N N . LYS A 1 89 ? -7.203 8.617 11.820 1.00 89.31 89 LYS A N 1
ATOM 726 C CA . LYS A 1 89 ? -7.892 9.526 10.894 1.00 89.31 89 LYS A CA 1
ATOM 727 C C . LYS A 1 89 ? -9.358 9.157 10.679 1.00 89.31 89 LYS A C 1
ATOM 729 O O . LYS A 1 89 ? -10.193 10.039 10.510 1.00 89.31 89 LYS A O 1
ATOM 734 N N . MET A 1 90 ? -9.697 7.869 10.700 1.00 87.50 90 MET A N 1
ATOM 735 C CA . MET A 1 90 ? -11.090 7.427 10.608 1.00 87.50 90 MET A CA 1
ATOM 736 C C . MET A 1 90 ? -11.881 7.781 11.874 1.00 87.50 90 MET A C 1
ATOM 738 O O . MET A 1 90 ? -13.010 8.249 11.762 1.00 87.50 90 MET A O 1
ATOM 742 N N . LYS A 1 91 ? -11.266 7.646 13.057 1.00 86.00 91 LYS A N 1
ATOM 743 C CA . LYS A 1 91 ? -11.855 8.073 14.334 1.00 86.00 91 LYS A CA 1
ATOM 744 C C . LYS A 1 91 ? -11.992 9.595 14.439 1.00 86.00 91 LYS A C 1
ATOM 746 O O . LYS A 1 91 ? -12.972 10.062 14.989 1.00 86.00 91 LYS A O 1
ATOM 751 N N . GLU A 1 92 ? -11.049 10.3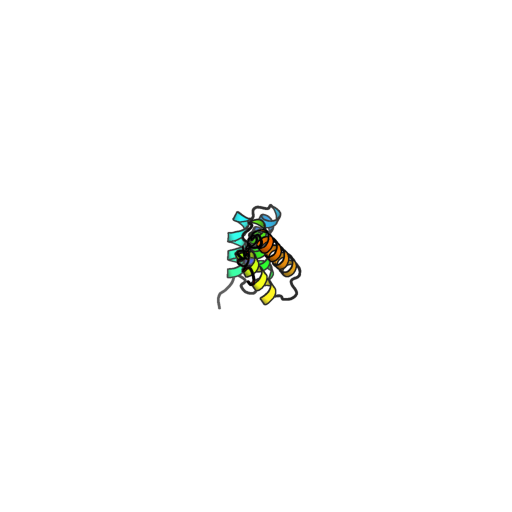66 13.904 1.00 79.62 92 GLU A N 1
ATOM 752 C CA . GLU A 1 92 ? -11.138 11.835 13.850 1.00 79.62 92 GLU A CA 1
ATOM 753 C C . GLU A 1 92 ? -12.262 12.308 12.913 1.00 79.62 92 GLU A C 1
ATOM 755 O O . GLU A 1 92 ? -12.980 13.250 13.229 1.00 79.62 92 GLU A O 1
ATOM 760 N N . ASN A 1 93 ? -12.452 11.624 11.779 1.00 65.38 93 ASN A N 1
ATOM 761 C CA . ASN A 1 93 ? -13.492 11.950 10.795 1.00 65.38 93 ASN A CA 1
ATOM 762 C C . ASN A 1 93 ? -14.886 11.392 11.147 1.00 65.38 93 ASN A C 1
ATOM 764 O O . ASN A 1 93 ? -15.859 11.639 10.431 1.00 65.38 93 ASN A O 1
ATOM 768 N N . HIS A 1 94 ? -14.999 10.640 12.239 1.00 56.62 94 HIS A N 1
ATOM 769 C CA . HIS A 1 94 ? -16.259 10.346 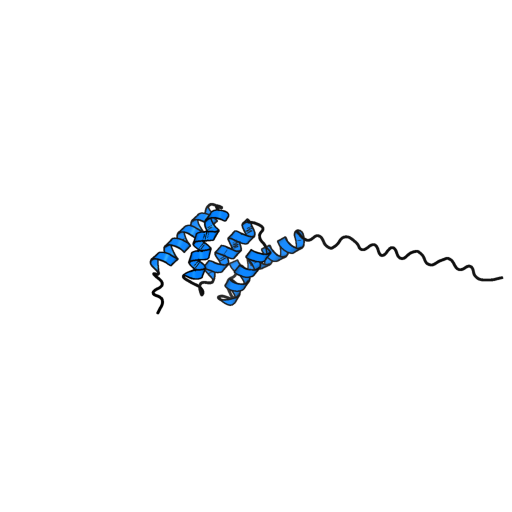12.904 1.00 56.62 94 HIS A CA 1
ATOM 770 C C . HIS A 1 94 ? -16.242 11.061 14.252 1.00 56.62 94 HIS A C 1
ATOM 772 O O . HIS A 1 94 ? -15.732 10.480 15.213 1.00 56.62 94 HIS A O 1
ATOM 778 N N . PRO A 1 95 ? -16.776 12.298 14.359 1.00 48.88 95 PRO A N 1
ATOM 779 C CA . PRO A 1 95 ? -16.900 12.912 15.671 1.00 48.88 95 PRO A CA 1
ATOM 780 C C . PRO A 1 95 ? -17.632 11.924 16.592 1.00 48.88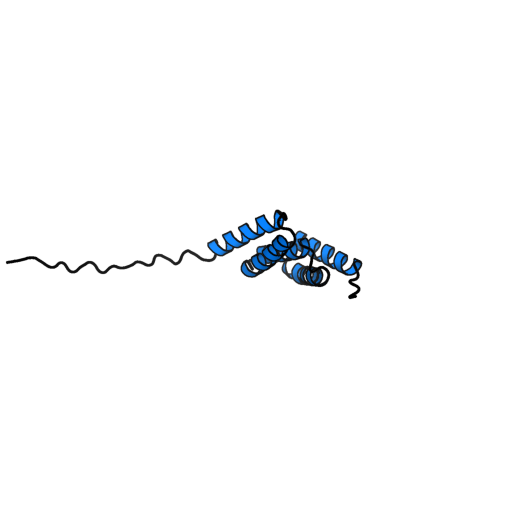 95 PRO A C 1
ATOM 782 O O . PRO A 1 95 ? -18.536 11.213 16.125 1.00 48.88 95 PRO A O 1
ATOM 785 N N . PRO A 1 96 ? -17.235 11.813 17.876 1.00 46.22 96 PRO A N 1
ATOM 786 C CA . PRO A 1 96 ? -18.044 11.080 18.837 1.00 46.22 96 PRO A CA 1
ATOM 787 C C . PRO A 1 96 ? -19.461 11.619 18.695 1.00 46.22 96 PRO A C 1
ATOM 789 O O . PRO A 1 96 ? -19.626 12.838 18.665 1.00 46.22 96 PRO A O 1
ATOM 792 N N . ARG A 1 97 ? -20.443 10.722 18.505 1.00 56.12 97 ARG A N 1
ATOM 793 C CA . ARG A 1 97 ? -21.857 11.097 18.447 1.00 56.12 97 ARG A CA 1
ATOM 794 C C . ARG A 1 97 ? -22.084 12.100 19.559 1.00 56.12 97 ARG A C 1
ATOM 796 O O . ARG A 1 97 ? -21.898 11.773 20.730 1.00 56.12 97 ARG A O 1
ATOM 803 N N . GLU A 1 98 ? -22.346 13.319 19.127 1.00 49.50 98 GLU A N 1
ATOM 804 C CA . GLU A 1 98 ? -22.596 14.469 19.956 1.00 49.50 98 GLU A CA 1
ATOM 805 C C . GLU A 1 98 ? -23.546 14.030 21.063 1.00 49.50 98 GLU A C 1
ATOM 807 O O . GLU A 1 98 ? -24.596 13.451 20.787 1.00 49.50 98 GLU A O 1
ATOM 812 N N . ASN A 1 99 ? -23.066 14.169 22.297 1.00 45.22 99 ASN A N 1
ATOM 813 C CA . ASN A 1 99 ? -23.847 14.381 23.500 1.00 45.22 99 ASN A CA 1
ATOM 814 C C . ASN A 1 99 ? -25.329 14.000 23.335 1.00 45.22 99 ASN A C 1
ATOM 816 O O . ASN A 1 99 ? -26.158 14.850 23.007 1.00 45.22 99 ASN A O 1
ATOM 820 N N . ILE A 1 100 ? -25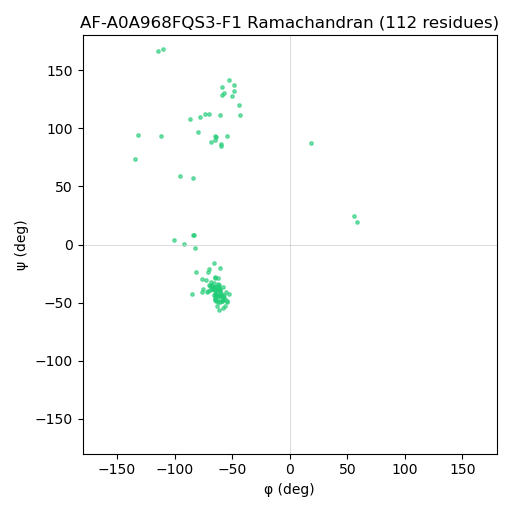.679 12.727 23.565 1.00 56.72 100 ILE A N 1
ATOM 821 C CA . ILE A 1 100 ? -27.066 12.402 23.899 1.00 56.72 100 ILE A CA 1
ATOM 822 C C . ILE A 1 100 ? -27.279 13.090 25.244 1.00 56.72 100 ILE A C 1
ATOM 824 O O . ILE A 1 100 ? -26.994 12.515 26.294 1.00 56.72 100 ILE A O 1
ATOM 828 N N . LEU A 1 101 ? -27.724 14.350 25.201 1.00 52.69 101 LEU A N 1
ATOM 829 C CA . LEU A 1 101 ? -28.495 14.932 26.279 1.00 52.69 101 LEU A CA 1
ATOM 830 C C . LEU A 1 101 ? -29.662 13.973 26.466 1.00 52.69 101 LEU A C 1
ATOM 832 O O . LEU A 1 101 ? -30.696 14.062 25.804 1.00 52.69 101 LEU A O 1
ATOM 836 N N . ILE A 1 102 ? -29.479 13.039 27.389 1.00 55.94 102 ILE A N 1
ATOM 837 C CA . ILE A 1 102 ? -30.569 12.578 28.216 1.00 55.94 102 ILE A CA 1
ATOM 838 C C . ILE A 1 102 ? -31.017 13.854 28.929 1.00 55.94 102 ILE A C 1
ATOM 840 O O . ILE A 1 102 ? -30.521 14.207 29.993 1.00 55.94 102 ILE A O 1
ATOM 844 N N . GLN A 1 103 ? -31.905 14.607 28.279 1.00 49.38 103 GLN A N 1
ATOM 845 C CA . GLN A 1 103 ? -32.895 15.373 29.003 1.00 49.38 103 GLN A CA 1
ATOM 846 C C . GLN A 1 103 ? -33.674 14.312 29.772 1.00 49.38 103 GLN A C 1
ATOM 848 O O . GLN A 1 103 ? -34.642 13.747 29.271 1.00 49.38 103 GLN A O 1
ATOM 853 N N . THR A 1 104 ? -33.173 13.933 30.945 1.00 56.75 104 THR A N 1
ATOM 854 C CA . THR A 1 104 ? -34.050 13.422 31.980 1.00 56.75 104 THR A CA 1
ATOM 855 C C . THR A 1 104 ? -34.999 14.582 32.252 1.00 56.75 104 THR A C 1
ATOM 857 O O . THR A 1 104 ? -34.511 15.625 32.692 1.00 56.75 104 THR A O 1
ATOM 860 N N . PRO A 1 105 ? -36.299 14.495 31.916 1.00 56.09 105 PRO A N 1
ATOM 861 C CA . PRO A 1 105 ? -37.225 15.479 32.445 1.00 56.09 105 PRO A CA 1
ATOM 862 C C . PRO A 1 105 ? -37.097 15.413 33.969 1.00 56.09 105 PRO A C 1
ATOM 864 O O . PRO A 1 105 ? -37.065 14.312 34.530 1.00 56.09 105 PRO A O 1
ATOM 867 N N . ASP A 1 106 ? -36.932 16.570 34.611 1.00 58.31 106 ASP A N 1
ATOM 868 C CA . ASP A 1 106 ? -36.863 16.656 36.067 1.00 58.31 106 ASP A CA 1
ATOM 869 C C . ASP A 1 106 ? -38.029 15.863 36.681 1.00 58.31 106 ASP A C 1
ATOM 871 O O . ASP A 1 106 ? -39.152 15.920 36.160 1.00 58.31 106 ASP A O 1
ATOM 875 N N . PRO A 1 107 ? -37.796 15.086 37.756 1.00 60.47 107 PRO A N 1
ATOM 876 C CA . PRO A 1 107 ? -38.883 14.377 38.407 1.00 60.47 107 PRO A CA 1
ATOM 877 C C . PRO A 1 107 ? -39.930 15.400 38.876 1.00 60.47 107 PRO A C 1
ATOM 879 O O . PRO A 1 107 ? -39.557 16.435 39.438 1.00 60.47 107 PRO A O 1
ATOM 882 N N . PRO A 1 108 ? -41.236 15.145 38.662 1.00 62.66 108 PRO A N 1
ATOM 883 C CA . PRO A 1 108 ? -42.267 16.045 39.150 1.00 62.66 108 PRO A CA 1
ATOM 884 C C . PRO A 1 108 ? -42.135 16.161 40.669 1.00 62.66 108 PRO A C 1
ATOM 886 O O . PRO A 1 108 ? -42.056 15.156 41.379 1.00 62.66 108 PRO A O 1
ATOM 889 N N . ILE A 1 109 ? -42.090 17.401 41.155 1.00 61.81 109 ILE A N 1
ATOM 890 C CA . ILE A 1 109 ? -42.046 17.726 42.577 1.00 61.81 109 ILE A CA 1
ATOM 891 C C . ILE A 1 109 ? -43.379 17.258 43.175 1.00 61.81 109 ILE A C 1
ATOM 893 O O . ILE A 1 109 ? -44.382 17.962 43.104 1.00 61.81 109 ILE A O 1
ATOM 897 N N . SER A 1 110 ? -43.420 16.035 43.707 1.00 66.25 110 SER A N 1
ATOM 898 C CA . SER A 1 110 ? -44.560 15.565 44.489 1.00 66.25 110 SER A CA 1
ATOM 899 C C . SER A 1 110 ? -44.428 16.145 45.888 1.00 66.25 110 SER A C 1
ATOM 901 O O . SER A 1 110 ? -43.711 15.614 46.736 1.00 66.25 110 SER A O 1
ATOM 903 N N . GLU A 1 111 ? -45.120 17.257 46.113 1.00 58.22 111 GLU A N 1
ATOM 904 C CA . GLU A 1 111 ? -45.391 17.781 47.445 1.00 58.22 111 GLU A CA 1
ATOM 905 C C . GLU A 1 111 ? -45.925 16.652 48.349 1.00 58.22 111 GLU A C 1
ATOM 907 O O . GLU A 1 111 ? -46.796 15.872 47.965 1.00 58.22 111 GLU A O 1
ATOM 912 N N . SER A 1 112 ? -45.362 16.538 49.549 1.00 54.00 112 SER A N 1
ATOM 913 C CA . SER A 1 112 ? -45.889 15.729 50.655 1.00 54.00 112 SER A CA 1
ATOM 914 C C . SER A 1 112 ? -46.293 16.673 51.793 1.00 54.00 112 SER A C 1
ATOM 916 O O . SER A 1 112 ? -45.800 17.798 51.855 1.00 54.00 112 SER A O 1
ATOM 918 N N . PRO A 1 113 ? -47.043 16.197 52.791 1.00 59.25 113 PRO A N 1
ATOM 919 C CA . PRO A 1 113 ? -48.482 15.971 52.798 1.00 59.25 113 PRO A CA 1
ATOM 920 C C . PRO A 1 113 ? -49.180 16.994 53.726 1.00 59.25 113 PRO A C 1
ATOM 922 O O . PRO A 1 113 ? -48.527 17.666 54.529 1.00 59.25 113 PRO A O 1
ATOM 925 N N . ARG A 1 114 ? -50.510 17.094 53.671 1.00 52.88 114 ARG A N 1
ATOM 926 C CA . ARG A 1 114 ? -51.307 17.623 54.792 1.00 52.88 114 ARG A CA 1
ATOM 927 C C . ARG A 1 114 ? -52.258 16.555 55.291 1.00 52.88 114 ARG A C 1
ATOM 929 O O . ARG A 1 114 ? -52.774 15.811 54.429 1.00 52.88 114 ARG A O 1
#